Protein AF-A0A7W1G9P2-F1 (afdb_monomer)

Solvent-accessible surface area (backbone atoms only — not comparable to full-atom values): 7840 Å² total; per-residue (Å²): 120,51,76,42,60,49,98,86,66,49,74,36,34,41,36,46,96,63,31,37,41,35,51,40,71,55,92,93,43,70,38,34,40,38,33,28,47,80,94,44,72,44,35,39,38,39,41,44,67,52,98,52,87,51,35,63,47,34,41,39,40,33,44,68,93,68,90,53,69,52,51,37,34,52,40,55,48,99,73,39,24,37,39,30,34,26,37,88,86,70,47,77,79,45,76,49,67,61,55,100,84,55,52,59,95,74,60,94,90,45,65,56,29,59,52,28,30,66,76,69,55,72,92,82,79,61,80,73,100,72,85,84,133

Foldseek 3Di:
DDWDADPVRHTQWDDDPQKIWGFDDDPQDTQWIFIDGHPDTFKIKGFDADPDPLRTAKIWMDGPPPPDIWIWGFDADPLRFGQFIATPVRDTPDGWDADPVRDTPADPVDQQGRSSDRPQPPPPDGDDPDDDD

Secondary structure (DSSP, 8-state):
-EEEE-TTS-EEEEEETTEEEEEEEETTEEEEEEEEETTEEEEEEEEEE-SSTT-EEEEEEEETTT--EEEEEEEE-TTS-EEEEEETTS-EEEE----TT------SS-S--GGGSPP---SSS---SS---

pLDDT: mean 85.68, std 17.12, range [27.83, 98.25]

Nearest PDB structures (foldseek):
  8qja-assembly3_C  TM=8.019E-01  e=8.677E-05  Advenella mimigardefordensis DPN7
  7q97-assembly1_B  TM=7.740E-01  e=1.483E-04  Pseudomonas protegens Pf-5
  6h6e-assembly1_F  TM=6.773E-01  e=1.656E-03  Photorhabdus luminescens
  4igl-assembly1_B  TM=3.970E-01  e=1.081E-02  Yersinia entomophaga
  5e9u-assembly1_D  TM=3.991E-01  e=6.028E-01  Streptococcus gordonii

Mean predicted aligned error: 6.48 Å

Radius of gyration: 15.2 Å; Cα contacts (8 Å, |Δi|>4): 256; chains: 1; bounding box: 41×27×42 Å

Sequence (133 aa):
MSYKYDALGRRIEQSASGGWLRFTYDGADVVVDRAGYGAQTLVTTEYTNGLG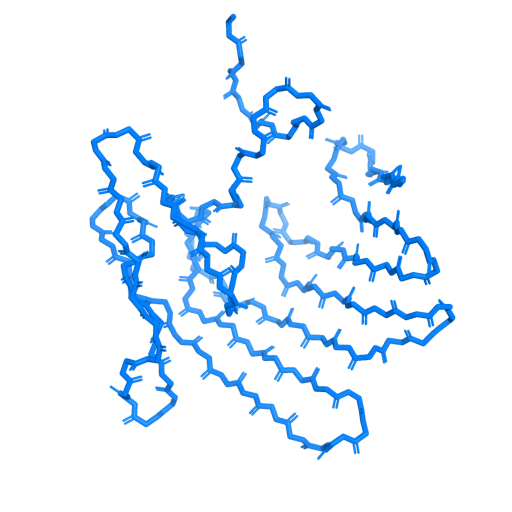VDNKLAQRTSVTGTGGSVTLYYVADHQGSTRALVNAAGNVVERQEYDSFGNSTGSLLSRYGYTGREPVSTCGGLFCRARCH

Structure (mmCIF, N/CA/C/O backbone):
data_AF-A0A7W1G9P2-F1
#
_entry.id   AF-A0A7W1G9P2-F1
#
loop_
_atom_site.group_PDB
_atom_site.id
_atom_site.type_symbol
_atom_site.label_atom_id
_atom_site.label_alt_id
_atom_site.label_comp_id
_atom_site.label_asym_id
_atom_site.label_entity_id
_atom_site.label_seq_id
_atom_site.pdbx_PDB_ins_code
_atom_site.Cartn_x
_atom_site.Cartn_y
_atom_site.Cartn_z
_atom_site.occupancy
_atom_site.B_iso_or_equiv
_atom_site.auth_seq_id
_atom_site.auth_comp_id
_atom_site.auth_asym_id
_atom_site.auth_atom_id
_atom_site.pdbx_PDB_model_num
ATOM 1 N N . MET A 1 1 ? 12.313 10.799 -10.084 1.00 83.44 1 MET A N 1
ATOM 2 C CA . MET A 1 1 ? 11.384 9.660 -9.944 1.00 83.44 1 MET A CA 1
ATOM 3 C C . MET A 1 1 ? 11.570 8.766 -11.161 1.00 83.44 1 MET A C 1
ATOM 5 O O . MET A 1 1 ? 11.613 9.305 -12.260 1.00 83.44 1 MET A O 1
ATOM 9 N N . SER A 1 2 ? 11.742 7.457 -10.985 1.00 89.56 2 SER A N 1
ATOM 10 C CA . SER A 1 2 ? 11.841 6.480 -12.079 1.00 89.56 2 SER A CA 1
ATOM 11 C C . SER A 1 2 ? 10.832 5.350 -11.891 1.00 89.56 2 SER A C 1
ATOM 13 O O . SER A 1 2 ? 10.417 5.065 -10.768 1.00 89.56 2 SER A O 1
ATOM 15 N N . TYR A 1 3 ? 10.438 4.721 -12.997 1.00 91.69 3 TYR A N 1
ATOM 16 C CA . TYR A 1 3 ? 9.443 3.653 -13.024 1.00 91.69 3 TYR A CA 1
ATOM 17 C C . TYR A 1 3 ? 9.966 2.464 -13.825 1.00 91.69 3 TYR A C 1
ATOM 19 O O . TYR A 1 3 ? 10.675 2.652 -14.815 1.00 91.69 3 TYR A O 1
ATOM 27 N N . LYS A 1 4 ? 9.596 1.250 -13.415 1.00 91.69 4 LYS A N 1
ATOM 28 C CA . LYS A 1 4 ? 9.848 0.020 -14.178 1.00 91.69 4 LYS A CA 1
ATOM 29 C C . LYS A 1 4 ? 8.544 -0.703 -14.445 1.00 91.69 4 LYS A C 1
ATOM 31 O O . LYS A 1 4 ? 7.624 -0.643 -13.627 1.00 91.69 4 LYS A O 1
ATOM 36 N N . TYR A 1 5 ? 8.509 -1.417 -15.560 1.00 92.75 5 TYR A N 1
ATOM 37 C CA . TYR A 1 5 ? 7.326 -2.106 -16.052 1.00 92.75 5 TYR A CA 1
ATOM 38 C C . TYR A 1 5 ? 7.658 -3.553 -16.412 1.00 92.75 5 TYR A C 1
ATOM 40 O O . TYR A 1 5 ? 8.806 -3.860 -16.739 1.00 92.75 5 TYR A O 1
ATOM 48 N N . ASP A 1 6 ? 6.669 -4.436 -16.329 1.00 88.38 6 ASP A N 1
ATOM 49 C CA . ASP A 1 6 ? 6.777 -5.795 -16.856 1.00 88.38 6 ASP A CA 1
ATOM 50 C C . ASP A 1 6 ? 6.448 -5.867 -18.358 1.00 88.38 6 ASP A C 1
ATOM 52 O O . ASP A 1 6 ? 6.105 -4.869 -18.993 1.00 88.38 6 ASP A O 1
ATOM 56 N N . ALA A 1 7 ? 6.542 -7.068 -18.937 1.00 90.38 7 ALA A N 1
ATOM 57 C CA . ALA A 1 7 ? 6.268 -7.307 -20.356 1.00 90.38 7 ALA A CA 1
ATOM 58 C C . ALA A 1 7 ? 4.803 -7.050 -20.767 1.00 90.38 7 ALA A C 1
ATOM 60 O O . ALA A 1 7 ? 4.525 -6.882 -21.950 1.00 90.38 7 ALA A O 1
ATOM 61 N N . LEU A 1 8 ? 3.874 -7.005 -19.806 1.00 87.25 8 LEU A N 1
ATOM 62 C CA . LEU A 1 8 ? 2.465 -6.659 -20.022 1.00 87.25 8 LEU A CA 1
ATOM 63 C C . LEU A 1 8 ? 2.218 -5.151 -19.845 1.00 87.25 8 LEU A C 1
ATOM 65 O O . LEU A 1 8 ? 1.075 -4.696 -19.864 1.00 87.25 8 LEU A O 1
ATOM 69 N N . GLY A 1 9 ? 3.286 -4.378 -19.639 1.00 85.44 9 GLY A N 1
ATOM 70 C CA . GLY A 1 9 ? 3.255 -2.940 -19.441 1.00 85.44 9 GLY A CA 1
ATOM 71 C C . GLY A 1 9 ? 2.871 -2.509 -18.030 1.00 85.44 9 GLY A C 1
ATOM 72 O O . GLY A 1 9 ? 2.798 -1.309 -17.809 1.00 85.44 9 GLY A O 1
ATOM 73 N N . ARG A 1 10 ? 2.642 -3.417 -17.068 1.00 86.50 10 ARG A N 1
ATOM 74 C CA . ARG A 1 10 ? 2.230 -3.079 -15.688 1.00 86.50 10 ARG A CA 1
ATOM 75 C C . ARG A 1 10 ? 3.405 -2.517 -14.898 1.00 86.50 10 ARG A C 1
ATOM 77 O O . ARG A 1 10 ? 4.509 -3.049 -14.978 1.00 86.50 10 ARG A O 1
ATOM 84 N N . ARG A 1 11 ? 3.180 -1.458 -14.113 1.00 89.12 11 ARG A N 1
ATOM 85 C CA . ARG A 1 11 ? 4.219 -0.856 -13.262 1.00 89.12 11 ARG A CA 1
ATOM 86 C C . ARG A 1 11 ? 4.609 -1.829 -12.152 1.00 89.12 11 ARG A C 1
ATOM 88 O O . ARG A 1 11 ? 3.771 -2.174 -11.341 1.00 89.12 11 ARG A O 1
ATOM 95 N N . ILE A 1 12 ? 5.878 -2.215 -12.070 1.00 93.00 12 ILE A N 1
ATOM 96 C CA . ILE A 1 12 ? 6.397 -3.137 -11.040 1.00 93.00 12 ILE A CA 1
ATOM 97 C C . ILE A 1 12 ? 7.291 -2.447 -10.006 1.00 93.00 12 ILE A C 1
ATOM 99 O O . ILE A 1 12 ? 7.552 -3.010 -8.946 1.00 93.00 12 ILE A O 1
ATOM 103 N N . GLU A 1 13 ? 7.754 -1.227 -10.288 1.00 93.38 13 GLU A N 1
ATOM 104 C CA . GLU A 1 13 ? 8.561 -0.431 -9.361 1.00 93.38 13 GLU A CA 1
ATOM 105 C C . GLU A 1 13 ? 8.358 1.069 -9.608 1.00 93.38 13 GLU A C 1
ATOM 107 O O . GLU A 1 13 ? 8.264 1.510 -10.757 1.00 93.38 13 GLU A O 1
ATOM 112 N N . GLN A 1 14 ? 8.354 1.845 -8.526 1.00 91.94 14 GLN A N 1
ATOM 113 C CA . GLN A 1 14 ? 8.618 3.282 -8.523 1.00 91.94 14 GLN A CA 1
ATOM 114 C C . GLN A 1 14 ? 9.768 3.594 -7.563 1.00 91.94 14 GLN A C 1
ATOM 116 O O . GLN A 1 14 ? 9.833 3.021 -6.477 1.00 91.94 14 GLN A O 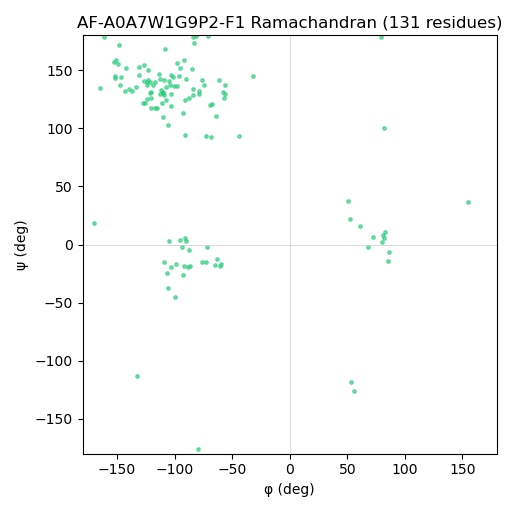1
ATOM 121 N N . SER A 1 15 ? 10.655 4.509 -7.947 1.00 91.62 15 SER A N 1
ATOM 122 C CA . SER A 1 15 ? 11.851 4.835 -7.166 1.00 91.62 15 SER A CA 1
ATOM 123 C C . SER A 1 15 ? 12.135 6.342 -7.150 1.00 91.62 15 SER A C 1
ATOM 125 O O . SER A 1 15 ? 12.127 7.011 -8.189 1.00 91.62 15 SER A O 1
ATOM 127 N N . ALA A 1 16 ? 12.436 6.884 -5.968 1.00 89.38 16 ALA A N 1
ATOM 128 C CA . ALA A 1 16 ? 12.884 8.263 -5.766 1.00 89.38 16 ALA A CA 1
ATOM 129 C C . ALA A 1 16 ? 13.856 8.366 -4.590 1.00 89.38 16 ALA A C 1
ATOM 131 O O . ALA A 1 16 ? 13.628 7.792 -3.531 1.00 89.38 16 ALA A O 1
ATOM 132 N N . SER A 1 17 ? 14.926 9.146 -4.778 1.00 89.12 17 SER A N 1
ATOM 133 C CA . SER A 1 17 ? 15.869 9.530 -3.717 1.00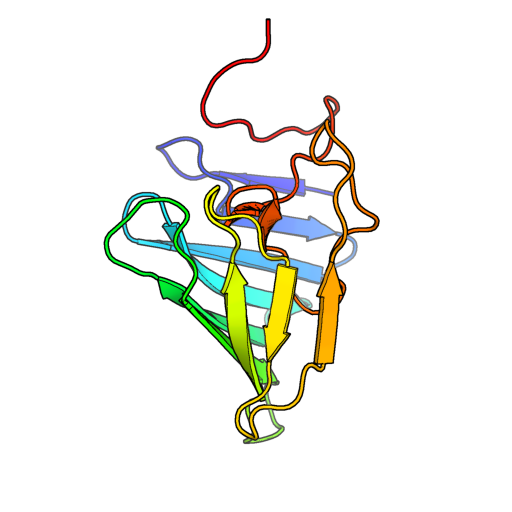 89.12 17 SER A CA 1
ATOM 134 C C . SER A 1 17 ? 16.398 8.352 -2.878 1.00 89.12 17 SER A C 1
ATOM 136 O O . SER A 1 17 ? 16.557 8.468 -1.668 1.00 89.12 17 SER A O 1
ATOM 138 N N . GLY A 1 18 ? 16.650 7.201 -3.518 1.00 85.88 18 GLY A N 1
ATOM 139 C CA . GLY A 1 18 ? 17.137 5.969 -2.875 1.00 85.88 18 GLY A CA 1
ATOM 140 C C . GLY A 1 18 ? 16.048 5.069 -2.274 1.00 85.88 18 GLY A C 1
ATOM 141 O O . GLY A 1 18 ? 16.311 3.893 -2.010 1.00 85.88 18 GLY A O 1
ATOM 142 N N . GLY A 1 19 ? 14.830 5.590 -2.118 1.00 94.44 19 GLY A N 1
ATOM 143 C CA . GLY A 1 19 ? 13.643 4.824 -1.762 1.00 94.44 19 GLY A CA 1
ATOM 144 C C . GLY A 1 19 ? 12.980 4.193 -2.983 1.00 94.44 19 GLY A C 1
ATOM 145 O O . GLY A 1 19 ? 13.051 4.723 -4.097 1.00 94.44 19 GLY A O 1
ATOM 146 N N . TRP A 1 20 ? 12.318 3.065 -2.764 1.00 95.00 20 TRP A N 1
ATOM 147 C CA . TRP A 1 20 ? 11.570 2.355 -3.794 1.00 95.00 20 TRP A CA 1
ATOM 148 C C . TRP A 1 20 ? 10.282 1.751 -3.236 1.00 95.00 20 TRP A C 1
ATOM 150 O O . TRP A 1 20 ? 10.205 1.400 -2.060 1.00 95.00 20 TRP A O 1
ATOM 160 N N . LEU A 1 21 ? 9.283 1.605 -4.106 1.00 94.62 21 LEU A N 1
ATOM 161 C CA . LEU A 1 21 ? 8.063 0.836 -3.879 1.00 94.62 21 LEU A CA 1
ATOM 162 C C . LEU A 1 21 ? 7.893 -0.144 -5.043 1.00 94.62 21 LEU A C 1
ATOM 164 O O . LEU A 1 21 ? 7.855 0.266 -6.202 1.00 94.62 21 LEU A O 1
ATOM 168 N N . ARG A 1 22 ? 7.826 -1.436 -4.728 1.00 95.31 22 ARG A N 1
ATOM 169 C CA . ARG A 1 22 ? 7.715 -2.544 -5.683 1.00 95.31 22 ARG A CA 1
ATOM 170 C C . ARG A 1 22 ? 6.378 -3.247 -5.547 1.00 95.31 22 ARG A C 1
ATOM 172 O O . ARG A 1 22 ? 5.880 -3.402 -4.435 1.00 95.31 22 ARG A O 1
ATOM 179 N N . PHE A 1 23 ? 5.867 -3.735 -6.668 1.00 94.19 23 PHE A N 1
ATOM 180 C CA . PHE A 1 23 ? 4.531 -4.310 -6.781 1.00 94.19 23 PHE A CA 1
ATOM 181 C C . PHE A 1 23 ? 4.609 -5.754 -7.276 1.00 94.19 23 PHE A C 1
ATOM 183 O O . PHE A 1 23 ? 5.280 -6.043 -8.266 1.00 94.19 23 PHE A O 1
ATOM 190 N N . THR A 1 24 ? 3.928 -6.666 -6.584 1.00 95.19 24 THR A N 1
ATOM 191 C CA . THR A 1 24 ? 3.785 -8.074 -6.986 1.00 95.19 24 THR A CA 1
ATOM 192 C C . THR A 1 24 ? 2.342 -8.331 -7.386 1.00 95.19 24 THR A C 1
ATOM 194 O O . THR A 1 24 ? 1.439 -8.139 -6.574 1.00 95.19 24 THR A O 1
ATOM 197 N N . TYR A 1 25 ? 2.129 -8.772 -8.621 1.00 92.25 25 TYR A N 1
ATOM 198 C CA . TYR A 1 25 ? 0.796 -8.980 -9.182 1.00 92.25 25 TYR A CA 1
ATOM 199 C C . TYR A 1 25 ? 0.396 -10.455 -9.176 1.00 92.25 25 TYR A C 1
ATOM 201 O O . TYR A 1 25 ? 1.221 -11.313 -9.482 1.00 92.25 25 TYR A O 1
ATOM 209 N N . ASP A 1 26 ? -0.887 -10.707 -8.931 1.00 89.56 26 ASP A N 1
ATOM 210 C CA . ASP A 1 26 ? -1.592 -11.934 -9.293 1.00 89.56 26 ASP A CA 1
ATOM 211 C C . ASP A 1 26 ? -2.709 -11.577 -10.283 1.00 89.56 26 ASP A C 1
ATOM 213 O O . ASP A 1 26 ? -3.593 -10.767 -9.994 1.00 89.56 26 ASP A O 1
ATOM 217 N N . GLY A 1 27 ? -2.622 -12.107 -11.504 1.00 88.31 27 GLY A N 1
ATOM 218 C CA . GLY A 1 27 ? -3.505 -11.711 -12.599 1.00 88.31 27 GLY A CA 1
ATOM 219 C C . GLY A 1 27 ? -3.516 -10.193 -12.819 1.00 88.31 27 GLY A C 1
ATOM 220 O O . GLY A 1 27 ? -2.501 -9.584 -13.159 1.00 88.31 27 GLY A O 1
ATOM 221 N N . ALA A 1 28 ? -4.675 -9.561 -12.652 1.00 84.06 28 ALA A N 1
ATOM 222 C CA . ALA A 1 28 ? -4.817 -8.116 -12.790 1.00 84.06 28 ALA A CA 1
ATOM 223 C C . ALA A 1 28 ? -4.501 -7.355 -11.487 1.00 84.06 28 ALA A C 1
ATOM 225 O O . ALA A 1 28 ? -4.221 -6.158 -11.540 1.00 84.06 28 ALA A O 1
ATOM 226 N N . ASP A 1 29 ? -4.498 -7.997 -10.329 1.00 87.50 29 ASP A N 1
ATOM 227 C CA . ASP A 1 29 ? -4.469 -7.310 -9.043 1.00 87.50 29 ASP A CA 1
ATOM 228 C C . ASP A 1 29 ? -3.088 -7.355 -8.396 1.00 87.50 29 ASP A C 1
ATOM 230 O O . ASP A 1 29 ? -2.347 -8.328 -8.521 1.00 87.50 29 ASP A O 1
ATOM 234 N N . VAL A 1 30 ? -2.721 -6.297 -7.673 1.00 90.31 30 VAL A N 1
ATOM 235 C CA . VAL A 1 30 ? -1.542 -6.362 -6.806 1.00 90.31 30 VAL A CA 1
ATOM 236 C C . VAL A 1 30 ? -1.913 -7.098 -5.528 1.00 90.31 30 VAL A C 1
ATOM 238 O O . VAL A 1 30 ? -2.918 -6.790 -4.886 1.00 90.31 30 VAL A O 1
ATOM 241 N N . VAL A 1 31 ? -1.067 -8.053 -5.162 1.00 94.88 31 VAL A N 1
ATOM 242 C CA . VAL A 1 31 ? -1.183 -8.848 -3.936 1.00 94.88 31 VAL A CA 1
ATOM 243 C C . VAL A 1 31 ? -0.154 -8.446 -2.889 1.00 94.88 31 VAL A C 1
ATOM 245 O O . VAL A 1 31 ? -0.399 -8.632 -1.704 1.00 94.88 31 VAL A O 1
ATOM 248 N N . VAL A 1 32 ? 0.978 -7.857 -3.295 1.00 96.81 32 VAL A N 1
ATOM 249 C CA . VAL A 1 32 ? 2.001 -7.378 -2.355 1.00 96.81 32 VAL A CA 1
ATOM 250 C C . VAL A 1 32 ? 2.647 -6.088 -2.838 1.00 96.81 32 VAL A C 1
ATOM 252 O O . VAL A 1 32 ? 3.156 -6.016 -3.958 1.00 96.81 32 VAL A O 1
ATOM 255 N N . ASP A 1 33 ? 2.731 -5.129 -1.927 1.00 95.69 33 ASP A N 1
ATOM 256 C CA . ASP A 1 33 ? 3.591 -3.959 -2.006 1.00 95.69 33 ASP A CA 1
ATOM 257 C C . ASP A 1 33 ? 4.798 -4.132 -1.087 1.00 95.69 33 ASP A C 1
ATOM 259 O O . ASP A 1 33 ? 4.673 -4.556 0.062 1.00 95.69 33 ASP A O 1
ATOM 263 N N . ARG A 1 34 ? 5.984 -3.764 -1.572 1.00 97.31 34 ARG A N 1
ATOM 264 C CA . ARG A 1 34 ? 7.195 -3.682 -0.747 1.00 97.31 34 ARG A CA 1
ATOM 265 C C . ARG A 1 34 ? 7.800 -2.302 -0.875 1.00 97.31 34 ARG A C 1
ATOM 267 O O . ARG A 1 34 ? 8.156 -1.907 -1.982 1.00 97.31 34 ARG A O 1
ATOM 274 N N . ALA A 1 35 ? 7.938 -1.602 0.242 1.00 96.25 35 ALA A N 1
ATOM 275 C CA . ALA A 1 35 ? 8.651 -0.336 0.313 1.00 96.25 35 ALA A CA 1
ATOM 276 C C . ALA A 1 35 ? 10.006 -0.541 0.987 1.00 96.25 35 ALA A C 1
ATOM 278 O O . ALA A 1 35 ? 10.129 -1.287 1.965 1.00 96.25 35 ALA A O 1
ATOM 279 N N . GLY A 1 36 ? 11.029 0.134 0.480 1.00 96.44 36 GLY A N 1
ATOM 280 C CA . GLY A 1 36 ? 12.380 -0.036 0.982 1.00 96.44 36 GLY A CA 1
ATOM 281 C C . GLY A 1 36 ? 13.320 1.100 0.625 1.00 96.44 36 GLY A C 1
ATOM 282 O O . GLY A 1 36 ? 12.950 2.054 -0.060 1.00 96.44 36 GLY A O 1
ATOM 283 N N . TYR A 1 37 ? 14.551 0.972 1.112 1.00 96.06 37 TYR A N 1
ATOM 284 C CA . TYR A 1 37 ? 15.646 1.897 0.851 1.00 96.06 37 TYR A CA 1
ATOM 285 C C . TYR A 1 37 ? 16.924 1.107 0.570 1.00 96.06 37 TYR A C 1
ATOM 287 O O . TYR A 1 37 ? 17.252 0.156 1.286 1.00 96.06 37 TYR A O 1
ATOM 295 N N . GLY A 1 38 ? 17.643 1.467 -0.495 1.00 92.56 38 GLY A N 1
ATOM 296 C CA . GLY A 1 38 ? 18.805 0.694 -0.942 1.00 92.56 38 GLY A CA 1
ATOM 297 C C . GLY A 1 38 ? 18.443 -0.776 -1.199 1.00 92.56 38 GLY A C 1
ATOM 298 O O . GLY A 1 38 ? 17.506 -1.066 -1.941 1.00 92.56 38 GLY A O 1
ATOM 299 N N . ALA A 1 39 ? 19.158 -1.713 -0.572 1.00 92.31 39 ALA A N 1
ATOM 300 C CA . ALA A 1 39 ? 18.889 -3.151 -0.694 1.00 92.31 39 ALA A CA 1
ATOM 301 C C . ALA A 1 39 ? 17.854 -3.691 0.318 1.00 92.31 39 ALA A C 1
ATOM 303 O O . ALA A 1 39 ? 17.503 -4.868 0.264 1.00 92.31 39 ALA A O 1
ATOM 304 N N . GLN A 1 40 ? 17.371 -2.864 1.250 1.00 95.06 40 GLN A N 1
ATOM 305 C CA . GLN A 1 40 ? 16.552 -3.312 2.377 1.00 95.06 40 GLN A CA 1
ATOM 306 C C . GLN A 1 40 ? 15.060 -3.115 2.116 1.00 95.06 40 GLN A C 1
ATOM 308 O O . GLN A 1 40 ? 14.637 -2.048 1.673 1.00 95.06 40 GLN A O 1
ATOM 313 N N . THR A 1 41 ? 14.255 -4.124 2.457 1.00 96.69 41 THR A N 1
ATOM 314 C CA . THR A 1 41 ? 12.794 -3.981 2.558 1.00 96.69 41 THR A CA 1
ATOM 315 C C . THR A 1 41 ? 12.448 -3.500 3.961 1.00 96.69 41 THR A C 1
ATOM 317 O O . THR A 1 41 ? 12.852 -4.129 4.939 1.00 96.69 41 THR A O 1
ATOM 320 N N . LEU A 1 42 ? 11.701 -2.405 4.064 1.00 97.00 42 LEU A N 1
ATOM 321 C CA . LEU A 1 42 ? 11.325 -1.789 5.339 1.00 97.00 42 LEU A CA 1
ATOM 322 C C . LEU A 1 42 ? 9.860 -2.047 5.682 1.00 97.00 42 LEU A C 1
ATOM 324 O O . LEU A 1 42 ? 9.534 -2.271 6.844 1.00 97.00 42 LEU A O 1
ATOM 328 N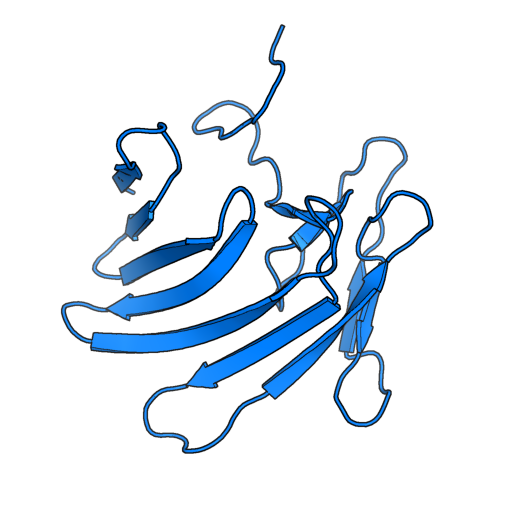 N . VAL A 1 43 ? 8.990 -2.040 4.673 1.00 96.94 43 VAL A N 1
ATOM 329 C CA . VAL A 1 43 ? 7.553 -2.257 4.834 1.00 96.94 43 VAL A CA 1
ATOM 330 C C . VAL A 1 43 ? 7.078 -3.244 3.779 1.00 96.94 43 VAL A C 1
ATOM 332 O O . VAL A 1 43 ? 7.448 -3.134 2.610 1.00 96.94 43 VAL A O 1
ATOM 335 N N . THR A 1 44 ? 6.254 -4.199 4.194 1.00 97.94 44 THR A N 1
ATOM 336 C CA . THR A 1 44 ? 5.512 -5.088 3.296 1.00 97.94 44 THR A CA 1
ATOM 337 C C . THR A 1 44 ? 4.028 -4.912 3.566 1.00 97.94 44 THR A C 1
ATOM 339 O O . THR A 1 44 ? 3.610 -5.043 4.714 1.00 97.94 44 THR A O 1
ATOM 342 N N . THR A 1 45 ? 3.247 -4.628 2.527 1.00 97.62 45 THR A N 1
ATOM 343 C CA . THR A 1 45 ? 1.785 -4.592 2.598 1.00 97.62 45 THR A CA 1
ATOM 344 C C . THR A 1 45 ? 1.222 -5.693 1.716 1.00 97.62 45 THR A C 1
ATOM 346 O O . THR A 1 45 ? 1.434 -5.695 0.507 1.00 97.62 45 THR A O 1
ATOM 349 N N . GLU A 1 46 ? 0.519 -6.638 2.320 1.00 97.44 46 GLU A N 1
ATOM 350 C CA . GLU A 1 46 ? -0.126 -7.763 1.649 1.00 97.44 46 GLU A CA 1
ATOM 351 C C . GLU A 1 46 ? -1.616 -7.466 1.488 1.00 97.44 46 GLU A C 1
ATOM 353 O O . GLU A 1 46 ? -2.255 -6.984 2.424 1.00 97.44 46 GLU A O 1
ATOM 358 N N . TYR A 1 47 ? -2.173 -7.751 0.314 1.00 96.19 47 TYR A N 1
ATOM 359 C CA . TYR A 1 47 ? -3.569 -7.487 -0.012 1.00 96.19 47 TYR A CA 1
ATOM 360 C C . TYR A 1 47 ? -4.344 -8.785 -0.187 1.00 96.19 47 TYR A C 1
ATOM 362 O O . TYR A 1 47 ? -3.970 -9.649 -0.980 1.00 96.19 47 TYR A O 1
ATOM 370 N N . THR A 1 48 ? -5.478 -8.877 0.503 1.00 96.12 48 THR A N 1
ATOM 371 C CA . THR A 1 48 ? -6.470 -9.925 0.274 1.00 96.12 48 THR A CA 1
ATOM 372 C C . THR A 1 48 ? -7.493 -9.409 -0.727 1.00 96.12 48 THR A C 1
ATOM 374 O O . THR A 1 48 ? -8.252 -8.484 -0.424 1.00 96.12 48 THR A O 1
ATOM 377 N N . ASN A 1 49 ? -7.513 -10.012 -1.913 1.00 92.56 49 ASN A N 1
ATOM 378 C CA . ASN A 1 49 ? -8.441 -9.674 -2.989 1.00 92.56 49 ASN A CA 1
ATOM 379 C C . ASN A 1 49 ? -9.661 -10.606 -2.974 1.00 92.56 49 ASN A C 1
ATOM 381 O O . ASN A 1 49 ? -9.549 -11.785 -2.639 1.00 92.56 49 ASN A O 1
ATOM 385 N N . GLY A 1 50 ? -10.827 -10.073 -3.329 1.00 90.06 50 GLY A N 1
ATOM 386 C CA . GLY A 1 50 ? -12.025 -10.858 -3.606 1.00 90.06 50 GLY A CA 1
ATOM 387 C C . GLY A 1 50 ? -12.000 -11.470 -5.010 1.00 90.06 50 GLY A C 1
ATOM 388 O O . GLY A 1 50 ? -11.039 -11.327 -5.755 1.00 90.06 50 GLY A O 1
ATOM 389 N N . LEU A 1 51 ? -13.094 -12.135 -5.391 1.00 85.19 51 LEU A N 1
ATOM 390 C CA . LEU A 1 51 ? -13.209 -12.834 -6.684 1.00 85.19 51 LEU A CA 1
ATOM 391 C C . LEU A 1 51 ? -13.350 -11.898 -7.900 1.00 85.19 51 LEU A C 1
ATOM 393 O O . LEU A 1 51 ? -13.228 -12.344 -9.037 1.00 85.19 51 LEU A O 1
ATOM 397 N N . GLY A 1 52 ? -13.667 -10.622 -7.669 1.00 83.25 52 GLY A N 1
ATOM 398 C CA . GLY A 1 52 ? -13.825 -9.613 -8.715 1.00 83.25 52 GLY A CA 1
ATOM 399 C C . GLY A 1 52 ? -12.572 -8.758 -8.880 1.00 83.25 52 GLY A C 1
ATOM 400 O O . GLY A 1 52 ? -11.803 -8.589 -7.936 1.00 83.25 52 GLY A O 1
ATOM 401 N N . VAL A 1 53 ? -12.407 -8.169 -10.064 1.00 78.12 53 VAL A N 1
ATOM 402 C CA . VAL A 1 53 ? -11.352 -7.178 -10.327 1.00 78.12 53 VAL A CA 1
ATOM 403 C C . VAL A 1 53 ? -11.547 -5.967 -9.416 1.00 78.12 53 VAL A C 1
ATOM 405 O O . VAL A 1 53 ? -12.683 -5.558 -9.180 1.00 78.12 53 VAL A O 1
ATOM 408 N N . ASP A 1 54 ? -10.447 -5.398 -8.917 1.00 82.50 54 ASP A N 1
ATOM 409 C CA . ASP A 1 54 ? -10.448 -4.209 -8.053 1.00 82.50 54 ASP A CA 1
ATOM 410 C C . ASP A 1 54 ? -11.215 -4.412 -6.718 1.00 82.50 54 ASP A C 1
ATOM 412 O O . ASP A 1 54 ? -11.500 -3.462 -5.993 1.00 82.50 54 ASP A O 1
ATOM 416 N N . ASN A 1 55 ? -11.503 -5.661 -6.326 1.00 88.69 55 ASN A N 1
ATOM 417 C CA . ASN A 1 55 ? -12.182 -5.983 -5.070 1.00 88.69 55 ASN A CA 1
ATOM 418 C C . ASN A 1 55 ? -11.162 -6.212 -3.943 1.00 88.69 55 ASN A C 1
ATOM 420 O O . ASN A 1 55 ? -10.631 -7.313 -3.788 1.00 88.69 55 ASN A O 1
ATOM 424 N N . LYS A 1 56 ? -10.858 -5.171 -3.165 1.00 92.25 56 LYS A N 1
ATOM 425 C CA . LYS A 1 56 ? -9.952 -5.250 -2.007 1.00 92.25 56 LYS A CA 1
ATOM 426 C C . LYS A 1 56 ? -10.757 -5.562 -0.745 1.00 92.25 56 LYS A C 1
ATOM 428 O O . LYS A 1 56 ? -11.678 -4.828 -0.413 1.00 92.25 56 LYS A O 1
ATOM 433 N N . LEU A 1 57 ? -10.398 -6.632 -0.034 1.00 95.50 57 LEU A N 1
ATOM 434 C CA . LEU A 1 57 ? -11.080 -7.055 1.198 1.00 95.50 57 LEU A CA 1
ATOM 435 C C . LEU A 1 57 ? -10.317 -6.613 2.448 1.00 95.50 57 LEU A C 1
ATOM 437 O O . LEU A 1 57 ? -10.897 -6.070 3.388 1.00 95.50 57 LEU A O 1
ATOM 441 N N . ALA A 1 58 ? -9.000 -6.809 2.449 1.00 97.38 58 ALA A N 1
ATOM 442 C CA . ALA A 1 58 ? -8.136 -6.413 3.552 1.00 97.38 58 ALA A CA 1
ATOM 443 C C . ALA A 1 58 ? -6.725 -6.081 3.070 1.00 97.38 58 ALA A C 1
ATOM 445 O O . ALA A 1 58 ? -6.289 -6.533 2.009 1.00 97.38 58 ALA A O 1
ATOM 446 N N . GLN A 1 59 ? -6.007 -5.313 3.881 1.00 97.44 59 GLN A N 1
ATOM 447 C CA . GLN A 1 59 ? -4.567 -5.143 3.776 1.00 97.44 59 GLN A CA 1
ATOM 448 C C . GLN A 1 59 ? -3.904 -5.451 5.113 1.00 97.44 59 GLN A C 1
ATOM 450 O O . GLN A 1 59 ? -4.418 -5.083 6.171 1.00 97.44 59 GLN A O 1
ATOM 455 N N . ARG A 1 60 ? -2.748 -6.105 5.062 1.00 98.06 60 ARG A N 1
ATOM 456 C CA . ARG A 1 60 ? -1.898 -6.377 6.217 1.00 98.06 60 ARG A CA 1
ATOM 457 C C . ARG A 1 60 ? -0.539 -5.736 5.991 1.00 98.06 60 ARG A C 1
ATOM 459 O O . ARG A 1 60 ? 0.176 -6.1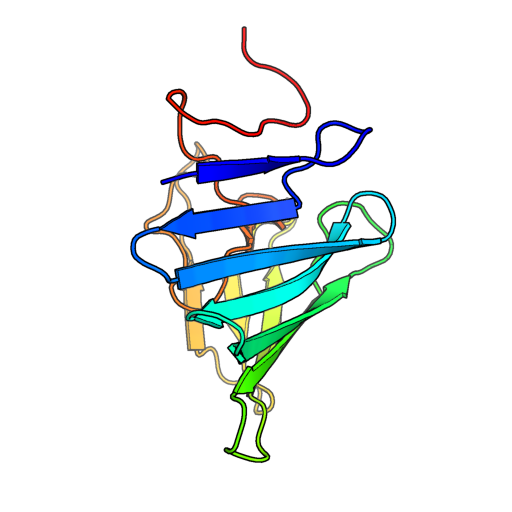20 5.076 1.00 98.06 60 ARG A O 1
ATOM 466 N N . THR A 1 61 ? -0.177 -4.789 6.845 1.00 97.81 61 THR A N 1
ATOM 467 C CA . THR A 1 61 ? 1.091 -4.060 6.767 1.00 97.81 61 THR A CA 1
ATOM 468 C C . THR A 1 61 ? 2.029 -4.513 7.875 1.00 97.81 61 THR A C 1
ATOM 470 O O . THR A 1 61 ? 1.696 -4.420 9.057 1.00 97.81 61 THR A O 1
ATOM 473 N N . SER A 1 62 ? 3.220 -4.960 7.497 1.00 97.69 62 SER A N 1
ATOM 474 C CA . SER A 1 62 ? 4.308 -5.356 8.389 1.00 97.69 62 SER A CA 1
ATOM 475 C C . SER A 1 62 ? 5.519 -4.455 8.195 1.00 97.69 62 SER A C 1
ATOM 477 O O . SER A 1 62 ? 5.880 -4.120 7.067 1.00 97.69 62 SER A O 1
ATOM 479 N N . VAL A 1 63 ? 6.173 -4.100 9.301 1.00 96.94 63 VAL A N 1
ATOM 480 C CA . VAL A 1 63 ? 7.416 -3.319 9.304 1.00 96.94 63 VAL A CA 1
ATOM 481 C C . VAL A 1 63 ? 8.563 -4.236 9.712 1.00 96.94 63 VAL A C 1
ATOM 483 O O . VAL A 1 63 ? 8.484 -4.931 10.727 1.00 96.94 63 VAL A O 1
ATOM 486 N N . THR A 1 64 ? 9.631 -4.260 8.921 1.00 95.62 64 THR A N 1
ATOM 487 C CA . THR A 1 64 ? 10.800 -5.099 9.194 1.00 95.62 64 THR A CA 1
ATOM 488 C C . THR A 1 64 ? 11.385 -4.759 10.566 1.00 95.62 64 THR A C 1
ATOM 490 O O . THR A 1 64 ? 11.609 -3.595 10.885 1.00 95.62 64 THR A O 1
ATOM 493 N N . GLY A 1 65 ? 11.640 -5.784 11.382 1.00 94.25 65 GLY A N 1
ATOM 494 C CA . GLY A 1 65 ? 12.255 -5.640 12.705 1.00 94.25 65 GLY A CA 1
ATOM 495 C C . GLY A 1 65 ? 11.292 -5.343 13.861 1.00 94.25 65 GLY A C 1
ATOM 496 O O . GLY A 1 65 ? 11.731 -5.380 15.004 1.00 94.25 65 GLY A O 1
ATOM 497 N N . THR A 1 66 ? 9.996 -5.109 13.616 1.00 93.56 66 THR A N 1
ATOM 498 C CA . THR A 1 66 ? 9.024 -4.870 14.706 1.00 93.56 66 THR A CA 1
ATOM 499 C C . THR A 1 66 ? 8.327 -6.140 15.197 1.00 93.56 66 THR A C 1
ATOM 501 O O . THR A 1 66 ? 7.745 -6.136 16.276 1.00 93.56 66 THR A O 1
ATOM 504 N N . GLY A 1 67 ? 8.340 -7.222 14.406 1.00 88.25 67 GLY A N 1
ATOM 505 C CA . GLY A 1 67 ? 7.632 -8.477 14.707 1.00 88.25 67 GLY A CA 1
ATOM 506 C C . GLY A 1 67 ? 6.099 -8.379 14.660 1.00 88.25 67 GLY A C 1
ATOM 507 O O . GLY A 1 67 ? 5.418 -9.387 14.835 1.00 88.25 67 GLY A O 1
ATOM 508 N N . GLY A 1 68 ? 5.552 -7.186 14.410 1.00 90.88 68 GLY A N 1
ATOM 509 C CA . GLY A 1 68 ? 4.121 -6.908 14.382 1.00 90.88 68 GLY A CA 1
ATOM 510 C C . GLY A 1 68 ? 3.577 -6.648 12.979 1.00 90.88 68 GLY A C 1
ATOM 511 O O . GLY A 1 68 ? 4.308 -6.435 12.008 1.00 90.88 68 GLY A O 1
ATOM 512 N N . SER A 1 69 ? 2.251 -6.642 12.881 1.00 95.69 69 SER A N 1
ATOM 513 C CA . SER A 1 69 ? 1.532 -6.265 11.667 1.00 95.69 69 SER A CA 1
ATOM 514 C C . SER A 1 69 ? 0.216 -5.584 12.005 1.00 95.69 69 SER A C 1
ATOM 516 O O . SER A 1 69 ? -0.471 -6.008 12.934 1.00 95.69 69 SER A O 1
ATOM 518 N N . VAL A 1 70 ? -0.171 -4.595 11.210 1.00 96.75 70 VAL A N 1
ATOM 519 C CA . VAL A 1 70 ? -1.478 -3.939 11.294 1.00 96.75 70 VAL A CA 1
ATOM 520 C C . VAL A 1 70 ? -2.352 -4.462 10.163 1.00 96.75 70 VAL A C 1
ATOM 522 O O . VAL A 1 70 ? -1.923 -4.468 9.016 1.00 96.75 70 VAL A O 1
ATOM 525 N N . THR A 1 71 ? -3.569 -4.905 10.480 1.00 98.06 71 THR A N 1
ATOM 526 C CA . THR A 1 71 ? -4.556 -5.323 9.471 1.00 98.06 71 THR A CA 1
ATOM 527 C C . THR A 1 71 ? -5.693 -4.316 9.415 1.00 98.06 71 THR A C 1
ATOM 529 O O . THR A 1 71 ? -6.256 -3.966 10.456 1.00 98.06 71 THR A O 1
ATOM 532 N N . LEU A 1 72 ? -6.021 -3.873 8.204 1.00 98.25 72 LEU A N 1
ATOM 533 C CA . LEU A 1 72 ? -7.141 -2.991 7.905 1.00 98.25 72 LEU A CA 1
ATOM 534 C C . LEU A 1 72 ? -8.085 -3.670 6.914 1.00 98.25 72 LEU A C 1
ATOM 536 O O . LEU A 1 72 ? -7.637 -4.307 5.963 1.00 98.25 72 LEU A O 1
ATOM 540 N N . TYR A 1 73 ? -9.382 -3.499 7.128 1.00 98.06 73 TYR A N 1
ATOM 541 C CA . TYR A 1 73 ? -10.454 -4.027 6.292 1.00 98.06 73 TYR A CA 1
ATOM 542 C C . TYR A 1 73 ? -11.096 -2.893 5.503 1.00 98.06 73 TYR A C 1
ATOM 544 O O . TYR A 1 73 ? -11.361 -1.821 6.058 1.00 98.06 73 TYR A O 1
ATOM 552 N N . TYR A 1 74 ? -11.340 -3.136 4.218 1.00 96.69 74 TYR A N 1
ATOM 553 C CA . TYR A 1 74 ? -11.959 -2.161 3.328 1.00 96.69 74 TYR A CA 1
ATOM 554 C C . TYR A 1 74 ? -13.476 -2.218 3.469 1.00 96.69 74 TYR A C 1
ATOM 556 O O . TYR A 1 74 ? -14.087 -3.278 3.350 1.00 96.69 74 TYR A O 1
ATOM 564 N N . VAL A 1 75 ? -14.089 -1.059 3.686 1.00 96.12 75 VAL A N 1
ATOM 565 C CA . VAL A 1 75 ? -15.541 -0.891 3.618 1.00 96.12 75 VAL A CA 1
ATOM 566 C C . VAL A 1 75 ? -15.850 -0.143 2.334 1.00 96.12 75 VAL A C 1
ATOM 568 O O . VAL A 1 75 ? -15.626 1.065 2.250 1.00 96.12 75 VAL A O 1
ATOM 571 N N . ALA A 1 76 ? -16.325 -0.870 1.329 1.0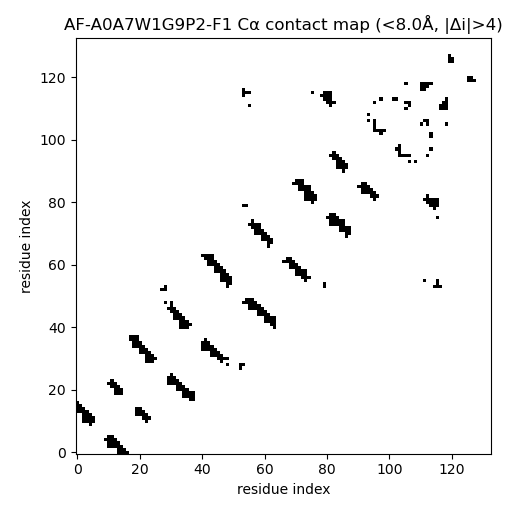0 93.38 76 ALA A N 1
ATOM 572 C CA . ALA A 1 76 ? -16.650 -0.318 0.022 1.00 93.38 76 ALA A CA 1
ATOM 573 C C . ALA A 1 76 ? -18.140 0.038 -0.103 1.00 93.38 76 ALA A C 1
ATOM 575 O O . ALA A 1 76 ? -18.995 -0.577 0.536 1.00 93.38 76 ALA A O 1
ATOM 576 N N . ASP A 1 77 ? -18.454 1.024 -0.943 1.00 90.94 77 ASP A N 1
ATOM 577 C CA . ASP A 1 77 ? -19.823 1.264 -1.399 1.00 90.94 77 ASP A CA 1
ATOM 578 C C . ASP A 1 77 ? -20.226 0.326 -2.550 1.00 90.94 77 ASP A C 1
ATOM 580 O O . ASP A 1 77 ? -19.449 -0.505 -3.019 1.00 90.94 77 ASP A O 1
ATOM 584 N N . HIS A 1 78 ? -21.464 0.468 -3.028 1.00 87.44 78 HIS A N 1
ATOM 585 C CA . HIS A 1 78 ? -22.012 -0.345 -4.118 1.00 87.44 78 HIS A CA 1
ATOM 586 C C . HIS A 1 78 ? -21.246 -0.233 -5.451 1.00 87.44 78 HIS A C 1
ATOM 588 O O . HIS A 1 78 ? -21.398 -1.103 -6.302 1.00 87.44 78 HIS A O 1
ATOM 594 N N . GLN A 1 79 ? -20.433 0.811 -5.642 1.00 87.50 79 GLN A N 1
ATOM 595 C CA . GLN A 1 79 ? -19.588 0.999 -6.828 1.00 87.50 79 GLN A CA 1
ATOM 596 C C . GLN A 1 79 ? -18.159 0.480 -6.601 1.00 87.50 79 GLN A C 1
ATOM 598 O O . GLN A 1 79 ? -17.297 0.648 -7.462 1.00 87.50 79 GLN A O 1
ATOM 603 N N . GLY A 1 80 ? -17.886 -0.121 -5.439 1.00 88.31 80 GLY A N 1
ATOM 604 C CA . GLY A 1 80 ? -16.566 -0.613 -5.059 1.00 88.31 80 GLY A CA 1
ATOM 605 C C . GLY A 1 80 ? -15.630 0.468 -4.517 1.00 88.31 80 GLY A C 1
ATOM 606 O O . GLY A 1 80 ? -14.454 0.192 -4.312 1.00 88.31 80 GLY A O 1
ATOM 607 N N . SER A 1 81 ? -16.104 1.695 -4.273 1.00 90.25 81 SER A N 1
ATOM 608 C CA . SER A 1 81 ? -15.249 2.760 -3.731 1.00 90.25 81 SER A CA 1
ATOM 609 C C . SER A 1 81 ? -15.049 2.588 -2.231 1.00 90.25 81 SER A C 1
ATOM 611 O O . SER A 1 81 ? -16.030 2.485 -1.494 1.00 90.25 81 SER A O 1
ATOM 613 N N . THR A 1 82 ? -13.802 2.620 -1.759 1.00 93.12 82 THR A N 1
ATOM 614 C CA . THR A 1 82 ? -13.478 2.542 -0.325 1.00 93.12 82 THR A CA 1
ATOM 615 C C . THR A 1 82 ? -14.031 3.755 0.423 1.00 93.12 82 THR A C 1
ATOM 617 O O . THR A 1 82 ? -13.532 4.859 0.271 1.00 93.12 82 THR A O 1
ATOM 620 N N . ARG A 1 83 ? -15.043 3.576 1.273 1.00 94.25 83 ARG A N 1
ATOM 621 C CA . ARG A 1 83 ? -15.601 4.644 2.124 1.00 94.25 83 ARG A CA 1
ATOM 622 C C . ARG A 1 83 ? -14.967 4.697 3.504 1.00 94.25 83 ARG A C 1
ATOM 624 O O . ARG A 1 83 ? -14.943 5.760 4.124 1.00 94.25 83 ARG A O 1
ATOM 631 N N . ALA A 1 84 ? -14.455 3.573 3.995 1.00 95.88 84 ALA A N 1
ATOM 632 C CA . ALA A 1 84 ? -13.760 3.524 5.271 1.00 95.88 84 ALA A CA 1
ATOM 633 C C . ALA A 1 84 ? -12.734 2.391 5.339 1.00 95.88 84 ALA A C 1
ATOM 635 O O . ALA A 1 84 ? -12.860 1.373 4.656 1.00 95.88 84 ALA A O 1
ATOM 636 N N . LEU A 1 85 ? -11.760 2.566 6.230 1.00 97.62 85 LEU A N 1
ATOM 637 C CA . LEU A 1 85 ? -10.871 1.508 6.694 1.00 97.62 85 LEU A CA 1
ATOM 638 C C . LEU A 1 85 ? -11.170 1.206 8.156 1.00 97.62 85 LEU A C 1
ATOM 640 O O . LEU A 1 85 ? -11.273 2.110 8.989 1.00 97.62 85 LEU A O 1
ATOM 644 N N . VAL A 1 86 ? -11.294 -0.079 8.465 1.00 98.25 86 VAL A N 1
ATOM 645 C CA . VAL A 1 86 ? -11.631 -0.577 9.800 1.00 98.25 86 VAL A CA 1
ATOM 646 C C . VAL A 1 86 ? -10.493 -1.449 10.312 1.00 98.25 86 VAL A C 1
ATOM 648 O O . VAL A 1 86 ? -9.935 -2.241 9.559 1.00 98.25 86 VAL A O 1
ATOM 651 N N . ASN A 1 87 ? -10.114 -1.312 11.580 1.00 97.75 87 ASN A N 1
ATOM 652 C CA . ASN A 1 87 ? -9.088 -2.166 12.180 1.00 97.75 87 ASN A CA 1
ATOM 653 C C . ASN A 1 87 ? -9.662 -3.508 12.670 1.00 97.75 87 ASN A C 1
ATOM 655 O O . ASN A 1 87 ? -10.871 -3.722 12.689 1.00 97.75 87 ASN A O 1
ATOM 659 N N . ALA A 1 88 ? -8.794 -4.416 13.119 1.00 95.81 88 ALA A N 1
ATOM 660 C CA . ALA A 1 88 ? -9.204 -5.734 13.620 1.00 95.81 88 ALA A CA 1
ATOM 661 C C . ALA A 1 88 ? -10.154 -5.709 14.834 1.00 95.81 88 ALA A C 1
ATOM 663 O O . ALA A 1 88 ? -10.810 -6.709 15.100 1.00 95.81 88 ALA A O 1
ATOM 664 N N . ALA A 1 89 ? -10.257 -4.583 15.545 1.00 97.12 89 ALA A N 1
ATOM 665 C CA . ALA A 1 89 ? -11.200 -4.401 16.647 1.00 97.12 89 ALA A CA 1
ATOM 666 C C . ALA A 1 89 ? -12.565 -3.842 16.193 1.00 97.12 89 ALA A C 1
ATOM 668 O O . ALA A 1 89 ? -13.414 -3.565 17.034 1.00 97.12 89 ALA A O 1
ATOM 669 N N . GLY A 1 90 ? -12.781 -3.636 14.890 1.00 96.06 90 GLY A N 1
ATOM 670 C CA . GLY A 1 90 ? -14.022 -3.071 14.354 1.00 96.06 90 GLY A CA 1
ATOM 671 C C . GLY A 1 90 ? -14.099 -1.541 14.409 1.00 96.06 90 GLY A C 1
ATOM 672 O O . GLY A 1 90 ? -15.125 -0.969 14.051 1.00 96.06 90 GLY A O 1
ATOM 673 N N . ASN A 1 91 ? -13.024 -0.855 14.813 1.00 97.94 91 ASN A N 1
ATOM 674 C CA . ASN A 1 91 ? -13.000 0.606 14.854 1.00 97.94 91 ASN A CA 1
ATOM 675 C C . ASN A 1 91 ? -12.639 1.187 13.486 1.00 97.94 91 ASN A C 1
ATOM 677 O O . ASN A 1 91 ? -11.658 0.770 12.866 1.00 97.94 91 ASN A O 1
ATOM 681 N N . VAL A 1 92 ? -13.392 2.197 13.050 1.00 97.81 92 VAL A N 1
ATOM 682 C CA . VAL A 1 92 ? -13.069 2.980 11.851 1.00 97.81 92 VAL A CA 1
ATOM 683 C C . VAL A 1 92 ? -11.828 3.829 12.128 1.00 97.81 92 VAL A C 1
ATOM 685 O O . VAL A 1 92 ? -11.848 4.665 13.029 1.00 97.81 92 VAL A O 1
ATOM 688 N N . VAL A 1 93 ? -10.765 3.623 11.351 1.00 97.44 93 VAL A N 1
ATOM 689 C CA . VAL A 1 93 ? -9.491 4.355 11.478 1.00 97.44 93 VAL A CA 1
ATOM 690 C C . VAL A 1 93 ? -9.303 5.424 10.406 1.00 97.44 93 VAL A C 1
ATOM 692 O O . VAL A 1 93 ? -8.507 6.338 10.588 1.00 97.44 93 VAL A O 1
ATOM 695 N N . GLU A 1 94 ? -10.044 5.334 9.304 1.00 95.44 94 GLU A N 1
ATOM 696 C CA . GLU A 1 94 ? -10.058 6.340 8.246 1.00 95.44 94 GLU A CA 1
ATOM 697 C C . GLU A 1 94 ? -11.414 6.317 7.538 1.00 95.44 94 GLU A C 1
ATOM 699 O O . GLU A 1 94 ? -12.023 5.255 7.381 1.00 95.44 94 GLU A O 1
ATOM 704 N N . ARG A 1 95 ? -11.886 7.491 7.111 1.00 95.12 95 ARG A N 1
ATOM 705 C CA . ARG A 1 95 ? -13.037 7.647 6.218 1.00 95.12 95 ARG A CA 1
ATOM 706 C C . ARG A 1 95 ? -12.611 8.425 4.988 1.00 95.12 95 ARG A C 1
ATOM 708 O O . ARG A 1 95 ? -11.840 9.374 5.105 1.00 95.12 95 ARG A O 1
ATOM 715 N N . GLN A 1 96 ? -13.144 8.033 3.840 1.00 90.75 96 GLN A N 1
ATOM 716 C CA . GLN A 1 96 ? -12.919 8.721 2.581 1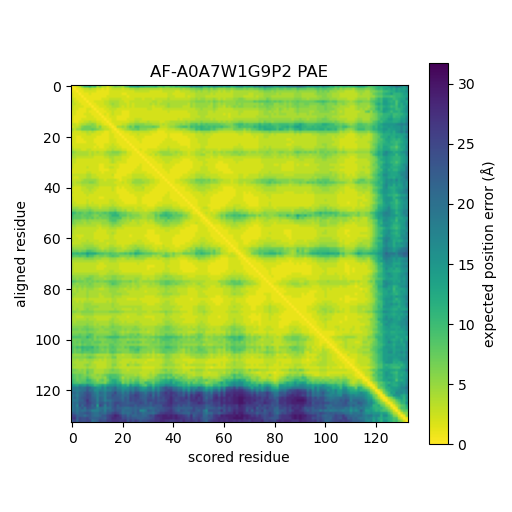.00 90.75 96 GLN A CA 1
ATOM 717 C C . GLN A 1 96 ? -14.244 9.193 2.001 1.00 90.75 96 GLN A C 1
ATOM 719 O O . GLN A 1 96 ? -15.214 8.437 1.889 1.00 90.75 96 GLN A O 1
ATOM 724 N N . GLU A 1 97 ? -14.258 10.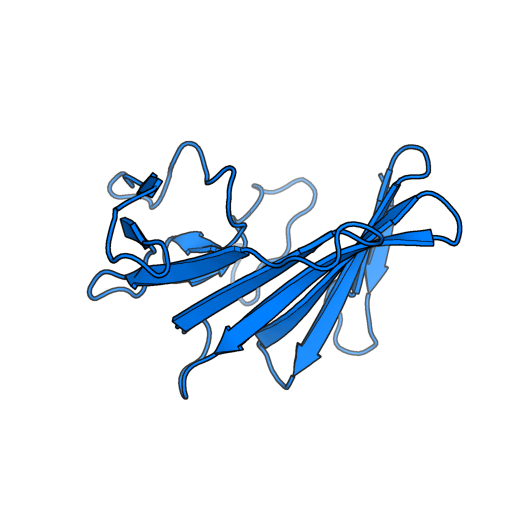459 1.608 1.00 90.06 97 GLU A N 1
ATOM 725 C CA . GLU A 1 97 ? -15.362 11.069 0.888 1.00 90.06 97 GLU A CA 1
ATOM 726 C C . GLU A 1 97 ? -14.935 11.335 -0.550 1.00 90.06 97 GLU A C 1
ATOM 728 O O . GLU A 1 97 ? -13.791 11.707 -0.817 1.00 90.06 97 GLU A O 1
ATOM 733 N N . TYR A 1 98 ? -15.875 11.109 -1.463 1.00 88.38 98 TYR A N 1
ATOM 734 C CA . TYR A 1 98 ? -15.698 11.344 -2.887 1.00 88.38 98 TYR A CA 1
ATOM 735 C C . TYR A 1 98 ? -16.785 12.293 -3.358 1.00 88.38 98 TYR A C 1
ATOM 737 O O . TYR A 1 98 ? -17.951 12.110 -2.991 1.00 88.38 98 TYR A O 1
ATOM 745 N N . ASP A 1 99 ? -16.409 13.263 -4.184 1.00 85.69 99 ASP A N 1
ATOM 746 C CA . ASP A 1 99 ? -17.381 14.039 -4.947 1.00 85.69 99 ASP A CA 1
ATOM 747 C C . ASP A 1 99 ? -18.019 13.188 -6.065 1.00 85.69 99 ASP A C 1
ATOM 749 O O . ASP A 1 99 ? -17.692 12.012 -6.261 1.00 85.69 99 ASP A O 1
ATOM 753 N N . SER A 1 100 ? -18.941 13.780 -6.828 1.00 84.12 100 SER A N 1
ATOM 754 C CA . SER A 1 100 ? -19.620 13.101 -7.940 1.00 84.12 100 SER A CA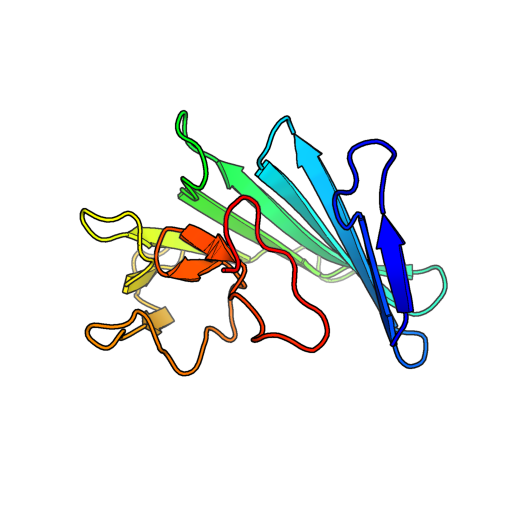 1
ATOM 755 C C . SER A 1 100 ? -18.688 12.668 -9.079 1.00 84.12 100 SER A C 1
ATOM 757 O O . SER A 1 100 ? -19.113 11.917 -9.952 1.00 84.12 100 SER A O 1
ATOM 759 N N . PHE A 1 101 ? -17.443 13.146 -9.093 1.00 82.81 101 PHE A N 1
ATOM 760 C CA . PHE A 1 101 ? -16.425 12.812 -10.085 1.00 82.81 101 PHE A CA 1
ATOM 761 C C . PHE A 1 101 ? -15.363 11.846 -9.537 1.00 82.81 101 PHE A C 1
ATOM 763 O O . PHE A 1 101 ? -14.436 11.488 -10.261 1.00 82.81 101 PHE A O 1
ATOM 770 N N . GLY A 1 102 ? -15.503 11.386 -8.289 1.00 81.56 102 GLY A N 1
ATOM 771 C CA . GLY A 1 102 ? -14.571 10.453 -7.660 1.00 81.56 102 GLY A CA 1
ATOM 772 C C . GLY A 1 102 ? -13.323 11.109 -7.067 1.00 81.56 102 GLY A C 1
ATOM 773 O O . GLY A 1 102 ? -12.386 10.400 -6.692 1.00 81.56 102 GLY A O 1
ATOM 774 N N . ASN A 1 103 ? -13.281 12.441 -6.958 1.00 81.69 103 ASN A N 1
ATOM 775 C CA . ASN A 1 103 ? -12.148 13.134 -6.349 1.00 81.69 103 ASN A CA 1
ATOM 776 C C . ASN A 1 103 ? -12.195 13.009 -4.824 1.00 81.69 103 ASN A C 1
ATOM 778 O O . ASN A 1 103 ? -13.258 13.105 -4.218 1.00 81.69 103 ASN A O 1
ATOM 782 N N . SER A 1 104 ? -11.026 12.844 -4.203 1.00 85.00 104 SER A N 1
ATOM 783 C CA . SER A 1 104 ? -10.848 12.851 -2.746 1.00 85.00 104 SER A CA 1
ATOM 784 C C . SER A 1 104 ? -9.473 13.405 -2.384 1.00 85.00 104 SER A C 1
ATOM 786 O O . SER A 1 104 ? -8.606 13.555 -3.245 1.00 85.00 104 SER A O 1
ATOM 788 N N . THR A 1 105 ? -9.231 13.624 -1.094 1.00 83.31 105 THR A N 1
ATOM 789 C CA . THR A 1 105 ? -7.895 13.937 -0.563 1.00 83.31 105 THR A CA 1
ATOM 790 C C . THR A 1 105 ? -6.935 12.741 -0.578 1.00 83.31 105 THR A C 1
ATOM 792 O O . THR A 1 105 ? -5.779 12.883 -0.189 1.00 83.31 105 THR A O 1
ATOM 795 N N . GLY A 1 106 ? -7.392 11.562 -1.012 1.00 82.50 106 GLY A N 1
ATOM 796 C CA . GLY A 1 106 ? -6.639 10.317 -0.914 1.00 82.50 106 GLY A CA 1
ATOM 797 C C . GLY A 1 106 ? -6.701 9.698 0.482 1.00 82.50 106 GLY A C 1
ATOM 798 O O . GLY A 1 106 ? -7.370 10.207 1.381 1.00 82.50 106 GLY A O 1
ATOM 799 N N . SER A 1 107 ? -6.051 8.547 0.631 1.00 87.50 107 SER A N 1
ATOM 800 C CA . SER A 1 107 ? -5.883 7.845 1.905 1.00 87.50 107 SER A CA 1
ATOM 801 C C . SER A 1 107 ? -4.408 7.883 2.285 1.00 87.50 107 SER A C 1
ATOM 803 O O . SER A 1 107 ? -3.532 7.793 1.422 1.00 87.50 107 SER A O 1
ATOM 805 N N . LEU A 1 108 ? -4.135 8.036 3.579 1.00 86.62 108 LEU A N 1
ATOM 806 C CA . LEU A 1 108 ? -2.775 7.938 4.118 1.00 86.62 108 LEU A CA 1
ATOM 807 C C . LEU A 1 108 ? -2.421 6.498 4.499 1.00 86.62 108 LEU A C 1
ATOM 809 O O . LEU A 1 108 ? -1.248 6.160 4.640 1.00 86.62 108 LEU A O 1
ATOM 813 N N . LEU A 1 109 ? -3.437 5.655 4.687 1.00 91.25 109 LEU A N 1
ATOM 814 C CA . LEU A 1 109 ? -3.294 4.272 5.135 1.00 91.25 109 LEU A CA 1
ATOM 815 C C . LEU A 1 109 ? -3.357 3.269 3.985 1.00 91.25 109 LEU A C 1
ATOM 817 O O . LEU A 1 109 ? -2.989 2.107 4.155 1.00 91.25 109 LEU A O 1
ATOM 821 N N . SER A 1 110 ? -3.861 3.678 2.827 1.00 90.44 110 SER A N 1
ATOM 822 C CA . SER A 1 110 ? -4.003 2.829 1.662 1.00 90.44 110 SER A CA 1
ATOM 823 C C . SER A 1 110 ? -3.884 3.607 0.367 1.00 90.44 110 SER A C 1
ATOM 825 O O . SER A 1 110 ? -4.208 4.784 0.276 1.00 90.44 110 SER A O 1
ATOM 827 N N . ARG A 1 111 ? -3.490 2.900 -0.687 1.00 88.00 111 ARG A N 1
ATOM 828 C CA . ARG A 1 111 ? -3.550 3.424 -2.049 1.00 88.00 111 ARG A CA 1
ATOM 829 C C . ARG A 1 111 ? -4.834 3.051 -2.785 1.00 88.00 111 ARG A C 1
ATOM 831 O O . ARG A 1 111 ? -4.943 3.395 -3.945 1.00 88.00 111 ARG A O 1
ATOM 838 N N . TYR A 1 112 ? -5.753 2.289 -2.199 1.00 89.56 112 TYR A N 1
ATOM 839 C CA . TYR A 1 112 ? -6.979 1.885 -2.896 1.00 89.56 112 TYR A CA 1
ATOM 840 C C . TYR A 1 112 ? -8.156 2.708 -2.402 1.00 89.56 112 TYR A C 1
ATOM 842 O O . TYR A 1 112 ? -8.484 2.667 -1.217 1.00 89.56 112 TYR A O 1
ATOM 850 N N . GLY A 1 113 ? -8.777 3.445 -3.320 1.00 87.06 113 GLY A N 1
ATOM 851 C CA . GLY A 1 113 ? -9.843 4.388 -3.005 1.00 87.06 113 GLY A CA 1
ATOM 852 C C . GLY A 1 113 ? -11.038 4.239 -3.937 1.00 87.06 113 GLY A C 1
ATOM 853 O O . GLY A 1 113 ? -11.746 3.230 -3.908 1.00 87.06 113 GLY A O 1
ATOM 854 N N . TYR A 1 114 ? -11.270 5.262 -4.760 1.00 83.69 114 TYR A N 1
ATOM 855 C CA . TYR A 1 114 ? -12.401 5.321 -5.680 1.00 83.69 114 TYR A CA 1
ATOM 856 C C . TYR A 1 114 ? -12.430 4.103 -6.614 1.00 83.69 114 TYR A C 1
ATOM 858 O O . TYR A 1 114 ? -11.422 3.754 -7.234 1.00 83.69 114 TYR A O 1
ATOM 866 N N . THR A 1 115 ? -13.584 3.441 -6.716 1.00 83.06 115 THR A N 1
ATOM 867 C CA . THR A 1 115 ? -13.793 2.186 -7.472 1.00 83.06 115 THR A CA 1
ATOM 868 C C . THR A 1 115 ? -12.816 1.047 -7.135 1.00 83.06 115 THR A C 1
ATOM 870 O O . THR A 1 115 ? -12.580 0.175 -7.965 1.00 83.06 115 THR A O 1
ATOM 873 N N . GLY A 1 116 ? -12.188 1.068 -5.953 1.00 74.69 116 GLY A N 1
ATOM 874 C CA . GLY A 1 116 ? -11.214 0.054 -5.533 1.00 74.69 116 GLY A CA 1
ATOM 875 C C . GLY A 1 116 ? -9.873 0.139 -6.268 1.00 74.69 116 GLY A C 1
ATOM 876 O O . GLY A 1 116 ? -9.001 -0.711 -6.082 1.00 74.69 116 GLY A O 1
ATOM 877 N N . ARG A 1 117 ? -9.679 1.181 -7.085 1.00 76.69 117 ARG A N 1
ATOM 878 C CA . ARG A 1 117 ? -8.479 1.378 -7.898 1.00 76.69 117 ARG A CA 1
ATOM 879 C C . ARG A 1 117 ? -7.423 2.199 -7.182 1.00 76.69 117 ARG A C 1
ATOM 881 O O . ARG A 1 117 ? -7.705 2.970 -6.261 1.00 76.69 117 ARG A O 1
ATOM 888 N N . GLU A 1 118 ? -6.190 2.035 -7.654 1.00 69.56 118 GLU A N 1
ATOM 889 C CA . GLU A 1 118 ? -5.117 2.987 -7.375 1.00 69.56 118 GLU A CA 1
ATOM 890 C C . GLU A 1 118 ? -5.560 4.390 -7.838 1.00 69.56 118 GLU A C 1
ATOM 892 O O . GLU A 1 118 ? -6.142 4.500 -8.925 1.00 69.56 118 GLU A O 1
ATOM 897 N N . PRO A 1 119 ? -5.319 5.465 -7.061 1.00 56.16 119 PRO A N 1
ATOM 898 C CA . PRO A 1 119 ? -5.664 6.811 -7.471 1.00 56.16 119 PRO A CA 1
ATOM 899 C C . PRO A 1 119 ? -4.982 7.120 -8.799 1.00 56.16 119 PRO A C 1
ATOM 901 O O . PRO A 1 119 ? -3.769 6.979 -8.971 1.00 56.16 119 PRO A O 1
ATOM 904 N N . VAL A 1 120 ? -5.811 7.536 -9.746 1.00 47.06 120 VAL A N 1
ATOM 905 C CA . VAL A 1 120 ? -5.425 7.898 -11.102 1.00 47.06 120 VAL A CA 1
ATOM 906 C C . VAL A 1 120 ? -4.692 9.237 -11.001 1.00 47.06 120 VAL A C 1
ATOM 908 O O . VAL A 1 120 ? -5.317 10.291 -10.953 1.00 47.06 120 VAL A O 1
ATOM 911 N N . SER A 1 121 ? -3.362 9.222 -10.881 1.00 42.47 121 SER A N 1
ATOM 912 C CA . SER A 1 121 ? -2.558 10.450 -10.815 1.00 42.47 121 SER A CA 1
ATOM 913 C C . SER A 1 121 ? -2.602 11.174 -12.161 1.00 42.47 121 SER A C 1
ATOM 915 O O . SER A 1 121 ? -1.811 10.834 -13.029 1.00 42.47 121 SER A O 1
ATOM 917 N N . THR A 1 122 ? -3.533 12.115 -12.343 1.00 34.50 122 THR A N 1
ATOM 918 C CA . THR A 1 122 ? -3.857 12.857 -13.581 1.00 34.50 122 THR A CA 1
ATOM 919 C C . THR A 1 122 ? -2.692 13.132 -14.549 1.00 34.50 122 THR A C 1
ATOM 921 O O . THR A 1 122 ? -1.555 13.376 -14.157 1.00 34.50 122 THR A O 1
ATOM 924 N N . CYS A 1 123 ? -3.020 13.099 -15.844 1.00 39.50 123 CYS A N 1
ATOM 925 C CA . CYS A 1 123 ? -2.151 12.973 -17.018 1.00 39.50 123 CYS A CA 1
ATOM 926 C C . CYS A 1 123 ? -0.877 13.841 -17.013 1.00 39.50 123 CYS A C 1
ATOM 928 O O . CYS A 1 123 ? -0.862 14.977 -17.467 1.00 39.50 123 CYS A O 1
ATOM 930 N N . GLY A 1 124 ? 0.207 13.235 -16.534 1.00 33.31 124 GLY A N 1
ATOM 931 C CA . GLY A 1 124 ? 1.602 13.697 -16.608 1.00 33.31 124 GLY A CA 1
ATOM 932 C C . GLY A 1 124 ? 2.577 12.596 -16.161 1.00 33.31 124 GLY A C 1
ATOM 933 O O . GLY A 1 124 ? 3.707 12.867 -15.763 1.00 33.31 124 GLY A O 1
ATOM 934 N N . GLY A 1 125 ? 2.089 11.348 -16.169 1.00 41.44 125 GLY A N 1
ATOM 935 C CA . GLY A 1 125 ? 2.684 10.168 -15.535 1.00 41.44 125 GLY A CA 1
ATOM 936 C C . GLY A 1 125 ? 1.638 9.091 -15.202 1.00 41.44 125 GLY A C 1
ATOM 937 O O . GLY A 1 125 ? 1.715 8.480 -14.140 1.00 41.44 125 GLY A O 1
ATOM 938 N N . LEU A 1 126 ? 0.622 8.908 -16.062 1.00 39.41 126 LEU A N 1
ATOM 939 C CA . LEU A 1 126 ? -0.574 8.112 -15.760 1.00 39.41 126 LEU A CA 1
ATOM 940 C C . LEU A 1 126 ? -0.477 6.634 -16.133 1.00 39.41 126 LEU A C 1
ATOM 942 O O . LEU A 1 126 ? -0.019 6.279 -17.217 1.00 39.41 126 LEU A O 1
ATOM 946 N N . PHE A 1 127 ? -1.067 5.810 -15.268 1.00 41.56 127 PHE A N 1
ATOM 947 C CA . PHE A 1 127 ? -1.463 4.435 -15.538 1.00 41.56 127 PHE A CA 1
ATOM 948 C C . PHE A 1 127 ? -3.004 4.375 -15.573 1.00 41.56 127 PHE A C 1
ATOM 950 O O . PHE A 1 127 ? -3.648 4.530 -14.539 1.00 41.56 127 PHE A O 1
ATOM 957 N N . CYS A 1 128 ? -3.597 4.169 -16.755 1.00 40.69 128 CYS A N 1
ATOM 958 C CA . CYS A 1 128 ? -5.032 3.917 -16.958 1.00 40.69 128 CYS A CA 1
ATOM 959 C C . CYS A 1 128 ? -5.185 2.589 -17.713 1.00 40.69 128 CYS A C 1
ATOM 961 O O . CYS A 1 128 ? -4.610 2.435 -18.787 1.00 40.69 128 CYS A O 1
ATOM 963 N N . ARG A 1 129 ? -5.961 1.625 -17.194 1.00 50.12 129 ARG A N 1
ATOM 964 C CA . ARG A 1 129 ? -6.165 0.321 -17.869 1.00 50.12 129 ARG A CA 1
ATOM 965 C C . ARG A 1 129 ? -7.118 0.355 -19.062 1.00 50.12 129 ARG A C 1
ATOM 967 O O . ARG A 1 129 ? -7.103 -0.574 -19.857 1.00 50.12 129 ARG A O 1
ATOM 974 N N . ALA A 1 130 ? -7.906 1.412 -19.216 1.00 39.75 130 ALA A N 1
ATOM 975 C CA . ALA A 1 130 ? -8.596 1.723 -20.459 1.00 39.75 130 ALA A CA 1
ATOM 976 C C . ALA A 1 130 ? -9.087 3.175 -20.419 1.00 39.75 130 ALA A C 1
ATOM 978 O O . ALA A 1 130 ? -9.740 3.571 -19.456 1.00 39.75 130 ALA A O 1
ATOM 979 N N . ARG A 1 131 ? -8.852 3.888 -21.527 1.00 39.16 131 ARG A N 1
ATOM 980 C CA . ARG A 1 131 ? -9.409 5.195 -21.930 1.00 39.16 131 ARG A CA 1
ATOM 981 C C . ARG A 1 131 ? -8.739 6.444 -21.329 1.00 39.16 131 ARG A C 1
ATOM 983 O O . ARG A 1 131 ? -9.078 6.890 -20.241 1.00 39.16 131 ARG A O 1
ATOM 990 N N . CYS A 1 132 ? -7.882 7.059 -22.144 1.00 27.83 132 CYS A N 1
ATOM 991 C CA . CYS A 1 132 ? -7.857 8.511 -22.322 1.00 27.83 132 CYS A CA 1
ATOM 992 C C . CYS A 1 132 ? -8.384 8.772 -23.745 1.00 27.83 132 CYS A C 1
ATOM 994 O O . CYS A 1 132 ? -7.956 8.078 -24.669 1.00 27.83 132 CYS A O 1
ATOM 996 N N . HIS A 1 133 ? -9.336 9.690 -23.907 1.00 34.94 133 HIS A N 1
ATOM 997 C CA . HIS A 1 133 ? -9.615 10.326 -25.197 1.00 34.94 133 HIS A CA 1
ATOM 998 C C . HIS A 1 133 ? -8.903 11.674 -25.216 1.00 34.94 133 HIS A C 1
ATOM 1000 O O . HIS A 1 133 ? -8.856 12.300 -24.132 1.00 34.94 133 HIS A O 1
#